Protein AF-A0A5P1F9B3-F1 (afdb_monomer)

Sequence (106 aa):
MEKLRKIVTQTAATSDSNLHSLPFLHRSLAPLLSAASSLYKLSLFLRRKLYLHGVLHQHRLPVPVISVGNLTWGGNGKTPMTEFLAMVMDGAGIPPLILTRILEFA

Organism: Asparagus officinalis (NCBI:txid4686)

Radius of gyration: 20.61 Å; Cα contacts (8 Å, |Δi|>4): 20; chains: 1; bounding box: 44×30×53 Å

Solvent-accessible surface area (backbone atoms only — not comparable to full-atom values): 6980 Å² total; per-residue (Å²): 113,69,68,58,50,52,53,52,49,55,58,73,69,53,60,88,89,61,68,86,83,58,60,75,74,53,69,64,47,48,60,56,54,48,50,51,48,51,53,50,52,51,51,51,51,50,52,52,48,35,49,74,72,58,74,44,90,77,89,80,69,101,60,94,81,84,86,85,79,76,94,67,89,73,93,77,53,54,66,65,50,50,51,53,50,38,54,54,33,44,77,69,75,41,87,69,83,88,88,70,92,65,94,72,86,127

Structure (mmCIF, N/CA/C/O backbone):
data_AF-A0A5P1F9B3-F1
#
_entry.id   AF-A0A5P1F9B3-F1
#
loop_
_atom_site.group_PDB
_atom_site.id
_atom_site.type_symbol
_atom_site.label_atom_id
_atom_site.label_alt_id
_atom_site.label_comp_id
_atom_site.label_asym_id
_atom_site.label_entity_id
_atom_site.label_seq_id
_atom_site.pdbx_PDB_ins_code
_atom_site.Cartn_x
_atom_site.Cartn_y
_atom_site.Cartn_z
_atom_site.occupancy
_atom_site.B_iso_or_equiv
_atom_site.auth_seq_id
_atom_site.auth_comp_id
_atom_site.auth_asym_id
_atom_site.auth_atom_id
_atom_site.pdbx_PDB_model_num
ATOM 1 N N . MET A 1 1 ? 1.932 13.703 -27.742 1.00 50.84 1 MET A N 1
ATOM 2 C CA . MET A 1 1 ? 1.823 12.865 -26.522 1.00 50.84 1 MET A CA 1
ATOM 3 C C . MET A 1 1 ? 1.353 11.430 -26.793 1.00 50.84 1 MET A C 1
ATOM 5 O O . MET A 1 1 ? 1.848 10.520 -26.138 1.00 50.84 1 MET A O 1
ATOM 9 N N . GLU A 1 2 ? 0.477 11.174 -27.773 1.00 58.91 2 GLU A N 1
ATOM 10 C CA . GLU A 1 2 ? 0.008 9.807 -28.095 1.00 58.91 2 GLU A CA 1
ATOM 11 C C . GLU A 1 2 ? 1.077 8.849 -28.632 1.00 58.91 2 GLU A C 1
ATOM 13 O O . GLU A 1 2 ? 1.070 7.676 -28.265 1.00 58.91 2 GLU A O 1
ATOM 18 N N . LYS A 1 3 ? 2.034 9.332 -29.440 1.00 55.94 3 LYS A N 1
ATOM 19 C CA . LYS A 1 3 ? 3.172 8.514 -29.907 1.00 55.94 3 LYS A CA 1
ATOM 20 C C . LYS A 1 3 ? 3.994 7.963 -28.739 1.00 55.94 3 LYS A C 1
ATOM 22 O O . LYS A 1 3 ? 4.297 6.778 -28.715 1.00 55.94 3 LYS A O 1
ATOM 27 N N . LEU A 1 4 ? 4.293 8.806 -27.747 1.00 59.06 4 LEU A N 1
ATOM 28 C CA . LEU A 1 4 ? 5.065 8.417 -26.564 1.00 59.06 4 LEU A CA 1
ATOM 29 C C . LEU A 1 4 ? 4.305 7.393 -25.712 1.00 59.06 4 LEU A C 1
ATOM 31 O O . LEU A 1 4 ? 4.878 6.388 -25.305 1.00 59.06 4 LEU A O 1
ATOM 35 N N . ARG A 1 5 ? 2.996 7.599 -25.511 1.00 56.84 5 ARG A N 1
ATOM 36 C CA . ARG A 1 5 ? 2.131 6.625 -24.829 1.00 56.84 5 ARG A CA 1
ATOM 37 C C . ARG A 1 5 ? 2.123 5.277 -25.544 1.00 56.84 5 ARG A C 1
ATOM 39 O O . ARG A 1 5 ? 2.348 4.264 -24.892 1.00 56.84 5 ARG A O 1
ATOM 46 N N . LYS A 1 6 ? 1.930 5.246 -26.868 1.00 60.22 6 LYS A N 1
ATOM 47 C CA . LYS A 1 6 ? 1.973 3.995 -27.647 1.00 60.22 6 LYS A CA 1
ATOM 48 C C . LYS A 1 6 ? 3.313 3.269 -27.500 1.00 60.22 6 LYS A C 1
ATOM 50 O O . LYS A 1 6 ? 3.304 2.072 -27.239 1.00 60.22 6 LYS A O 1
ATOM 55 N N . ILE A 1 7 ? 4.432 3.995 -27.559 1.00 60.66 7 ILE A N 1
ATOM 56 C CA . ILE A 1 7 ? 5.781 3.433 -27.377 1.00 60.66 7 ILE A CA 1
ATOM 57 C C . ILE A 1 7 ? 5.940 2.821 -25.978 1.00 60.66 7 ILE A C 1
ATOM 59 O O . ILE A 1 7 ? 6.381 1.680 -25.851 1.00 60.66 7 ILE A O 1
ATOM 63 N N . VAL A 1 8 ? 5.529 3.530 -24.923 1.00 63.31 8 VAL A N 1
ATOM 64 C CA . VAL A 1 8 ? 5.610 3.027 -23.539 1.00 63.31 8 VAL A CA 1
ATOM 65 C C . VAL A 1 8 ? 4.707 1.809 -23.333 1.00 63.31 8 VAL A C 1
ATOM 67 O O . VAL A 1 8 ? 5.112 0.850 -22.684 1.00 63.31 8 VAL A O 1
ATOM 70 N N . THR A 1 9 ? 3.515 1.804 -23.933 1.00 60.03 9 THR A N 1
ATOM 71 C CA . THR A 1 9 ? 2.546 0.710 -23.765 1.00 60.03 9 THR A CA 1
ATOM 72 C C . THR A 1 9 ? 2.985 -0.543 -24.526 1.00 60.03 9 THR A C 1
ATOM 74 O O . THR A 1 9 ? 2.889 -1.641 -23.990 1.00 60.03 9 THR A O 1
ATOM 77 N N . GLN A 1 10 ? 3.553 -0.394 -25.729 1.00 59.47 10 GLN A N 1
ATOM 78 C CA . GLN A 1 10 ? 4.155 -1.506 -26.478 1.00 59.47 10 GLN A CA 1
ATOM 79 C C . GLN A 1 10 ? 5.383 -2.085 -25.764 1.00 59.47 10 GLN A C 1
ATOM 81 O O . GLN A 1 10 ? 5.571 -3.297 -25.754 1.00 59.47 10 GLN A O 1
ATOM 86 N N . THR A 1 11 ? 6.180 -1.236 -25.113 1.00 58.75 11 THR A N 1
ATOM 87 C CA . THR A 1 11 ? 7.337 -1.663 -24.311 1.00 58.75 11 THR A CA 1
ATOM 88 C C . THR A 1 11 ? 6.913 -2.417 -23.051 1.00 58.75 11 THR A C 1
ATOM 90 O O . THR A 1 11 ? 7.508 -3.431 -22.714 1.00 58.75 11 THR A O 1
ATOM 93 N N . ALA A 1 12 ? 5.873 -1.939 -22.363 1.00 57.59 12 ALA A N 1
ATOM 94 C CA . ALA A 1 12 ? 5.378 -2.547 -21.130 1.00 57.59 12 ALA A CA 1
ATOM 95 C C . ALA A 1 12 ? 4.591 -3.849 -21.366 1.00 57.59 12 ALA A C 1
ATOM 97 O O . ALA A 1 12 ? 4.553 -4.700 -20.482 1.00 57.59 12 ALA A O 1
ATOM 98 N N . ALA A 1 13 ? 3.959 -4.000 -22.536 1.00 55.69 13 ALA A N 1
ATOM 99 C CA . ALA A 1 13 ? 3.157 -5.173 -22.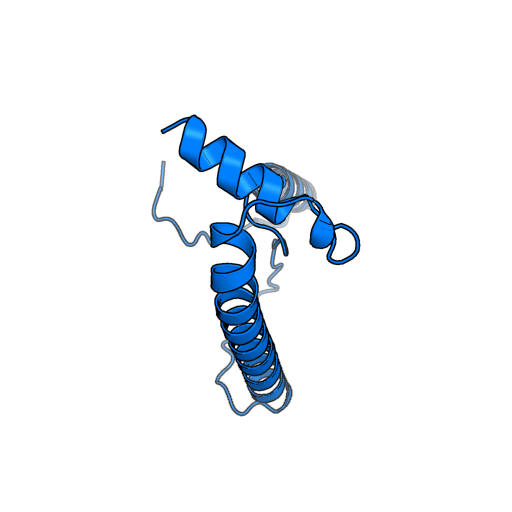891 1.00 55.69 13 ALA A CA 1
ATOM 100 C C . ALA A 1 13 ? 3.954 -6.291 -23.590 1.00 55.69 13 ALA A C 1
ATOM 102 O O . ALA A 1 13 ? 3.451 -7.405 -23.715 1.00 55.69 13 ALA A O 1
ATOM 103 N N . THR A 1 14 ? 5.182 -6.022 -24.047 1.00 49.62 14 THR A N 1
ATOM 104 C CA . THR A 1 14 ? 6.014 -7.031 -24.717 1.00 49.62 14 THR A CA 1
ATOM 105 C C . THR A 1 14 ? 6.813 -7.812 -23.675 1.00 49.62 14 THR A C 1
ATOM 107 O O . THR A 1 14 ? 7.761 -7.296 -23.091 1.00 49.62 14 THR A O 1
ATOM 110 N N . SER A 1 15 ? 6.419 -9.066 -23.432 1.00 52.44 15 SER A N 1
ATOM 111 C CA . SER A 1 15 ? 7.204 -10.031 -22.656 1.00 52.44 15 SER A CA 1
ATOM 112 C C . SER A 1 15 ? 8.601 -10.231 -23.263 1.00 52.44 15 SER A C 1
ATOM 114 O O . SER A 1 15 ? 8.747 -10.273 -24.485 1.00 52.44 15 SER A O 1
ATOM 116 N N . ASP A 1 16 ? 9.598 -10.417 -22.389 1.00 54.94 16 ASP A N 1
ATOM 117 C CA . ASP A 1 16 ? 11.048 -10.587 -22.641 1.00 54.94 16 ASP A CA 1
ATOM 118 C C . ASP A 1 16 ? 11.429 -11.511 -23.828 1.00 54.94 16 ASP A C 1
ATOM 120 O O . ASP A 1 16 ? 12.527 -11.415 -24.368 1.00 54.94 16 ASP A O 1
ATOM 124 N N . SER A 1 17 ? 10.532 -12.394 -24.281 1.00 54.84 17 SER A N 1
ATOM 125 C CA . SER A 1 17 ? 10.755 -13.350 -25.373 1.00 54.84 17 SER A CA 1
ATOM 126 C C . SER A 1 17 ? 10.653 -12.778 -26.799 1.00 54.84 17 SER A C 1
ATOM 128 O O . SER A 1 17 ? 11.015 -13.477 -27.741 1.00 54.84 17 SER A O 1
ATOM 130 N N . ASN A 1 18 ? 10.200 -11.530 -26.993 1.00 50.88 18 ASN A N 1
ATOM 131 C CA . ASN A 1 18 ? 10.047 -10.895 -28.321 1.00 50.88 18 ASN A CA 1
ATOM 132 C C . ASN A 1 18 ? 10.936 -9.651 -28.529 1.00 50.88 18 ASN A C 1
ATOM 134 O O . ASN A 1 18 ? 10.634 -8.781 -29.344 1.00 50.88 18 ASN A O 1
ATOM 138 N N . LEU A 1 19 ? 12.068 -9.558 -27.824 1.00 53.81 19 LEU A N 1
ATOM 139 C CA . LEU A 1 19 ? 12.981 -8.407 -27.911 1.00 53.81 19 LEU A CA 1
ATOM 140 C C . LEU A 1 19 ? 13.684 -8.251 -29.283 1.00 53.81 19 LEU A C 1
ATOM 142 O O . LEU A 1 19 ? 14.257 -7.202 -29.569 1.00 53.81 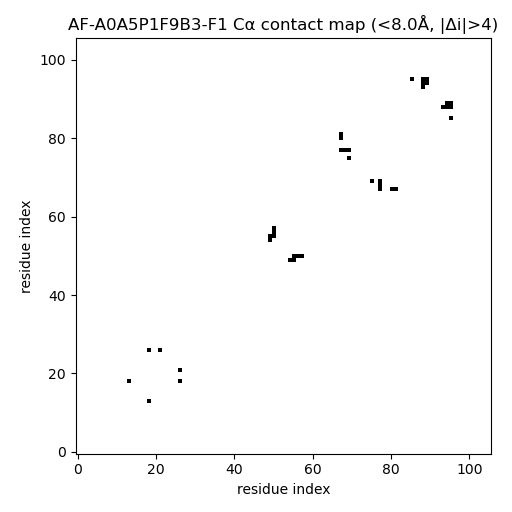19 LEU A O 1
ATOM 146 N N . HIS A 1 20 ? 13.657 -9.285 -30.132 1.00 52.66 20 HIS A N 1
ATOM 147 C CA . HIS A 1 20 ? 14.379 -9.336 -31.412 1.00 52.66 20 HIS A CA 1
ATOM 148 C C . HIS A 1 20 ? 13.715 -8.571 -32.574 1.00 52.66 20 HIS A C 1
ATOM 150 O O . HIS A 1 20 ? 14.363 -8.379 -33.600 1.00 52.66 20 HIS A O 1
ATOM 156 N N . SER A 1 21 ? 12.463 -8.118 -32.437 1.00 53.62 21 SER A N 1
ATOM 157 C CA . SER A 1 21 ? 11.708 -7.428 -33.501 1.00 53.62 21 SER A CA 1
ATOM 158 C C . SER A 1 21 ? 11.627 -5.900 -33.333 1.00 53.62 21 SER A C 1
ATOM 160 O O . SER A 1 21 ? 10.937 -5.228 -34.101 1.00 53.62 21 SER A O 1
ATOM 162 N N . LEU A 1 22 ? 12.334 -5.330 -32.349 1.00 57.28 22 LEU A N 1
ATOM 163 C CA . LEU A 1 22 ? 12.266 -3.907 -31.991 1.00 57.28 22 LEU A CA 1
ATOM 164 C C . LEU A 1 22 ? 13.473 -3.099 -32.535 1.00 57.28 22 LEU A C 1
ATOM 166 O O . LEU A 1 22 ? 14.576 -3.633 -32.660 1.00 57.28 22 LEU A O 1
ATOM 170 N N . PRO A 1 23 ? 13.298 -1.801 -32.863 1.00 63.12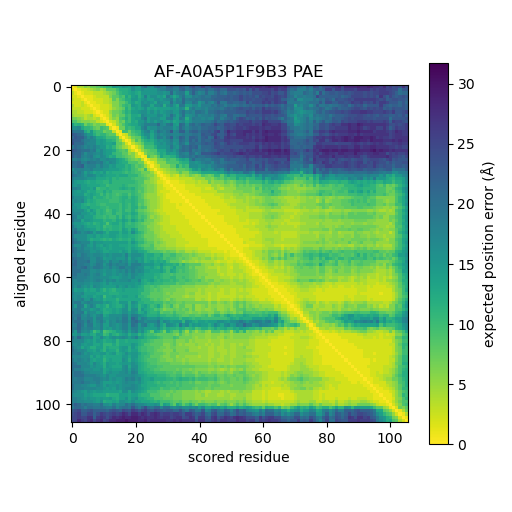 23 PRO A N 1
ATOM 171 C CA . PRO A 1 23 ? 14.341 -0.952 -33.455 1.00 63.12 23 PRO A CA 1
ATOM 172 C C . PRO A 1 23 ? 15.546 -0.717 -32.520 1.00 63.12 23 PRO A C 1
ATOM 174 O O . PRO A 1 23 ? 15.416 -0.752 -31.299 1.00 63.12 23 PRO A O 1
ATOM 177 N N . PHE A 1 24 ? 16.719 -0.405 -33.093 1.00 59.44 24 PHE A N 1
ATOM 178 C CA . PHE A 1 24 ? 18.028 -0.297 -32.412 1.00 59.44 24 PHE A CA 1
ATOM 179 C C . PHE A 1 24 ? 18.037 0.539 -31.111 1.00 59.44 24 PHE A C 1
ATOM 181 O O . PHE A 1 24 ? 18.704 0.160 -30.151 1.00 59.44 24 PHE A O 1
ATOM 188 N N . LEU A 1 25 ? 17.254 1.627 -31.030 1.00 60.31 25 LEU A N 1
ATOM 189 C CA . LEU A 1 25 ? 17.133 2.453 -29.813 1.00 60.31 25 LEU A CA 1
ATOM 190 C C . LEU A 1 25 ? 16.536 1.703 -28.610 1.00 60.31 25 LEU A C 1
ATOM 192 O O . LEU A 1 25 ? 16.826 2.031 -27.463 1.00 60.31 25 LEU A O 1
ATOM 196 N N . HIS A 1 26 ? 15.677 0.715 -28.852 1.00 58.84 26 HIS A N 1
ATOM 197 C CA . HIS A 1 26 ? 15.004 -0.036 -27.793 1.00 58.84 26 HIS A CA 1
ATOM 198 C C . HIS A 1 26 ? 15.959 -1.027 -27.118 1.00 58.84 26 HIS A C 1
ATOM 200 O O . HIS A 1 26 ? 15.951 -1.196 -25.900 1.00 58.84 26 HIS A O 1
ATOM 206 N N .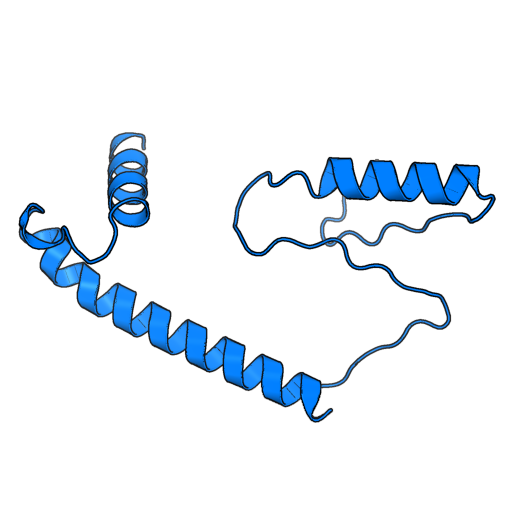 ARG A 1 27 ? 16.884 -1.583 -27.911 1.00 62.06 27 ARG A N 1
ATOM 207 C CA . ARG A 1 27 ? 17.927 -2.509 -27.461 1.00 62.06 27 ARG A CA 1
ATOM 208 C C . ARG A 1 27 ? 18.955 -1.855 -26.534 1.00 62.06 27 ARG A C 1
ATOM 210 O O . ARG A 1 27 ? 19.520 -2.552 -25.697 1.00 62.06 27 ARG A O 1
ATOM 217 N N . SER A 1 28 ? 19.191 -0.545 -26.651 1.00 70.56 28 SER A N 1
ATOM 218 C CA . SER A 1 28 ? 20.119 0.173 -25.764 1.00 70.56 28 SER A CA 1
ATOM 219 C C . SER A 1 28 ? 19.473 0.625 -24.448 1.00 70.56 28 SER A C 1
ATOM 221 O O . SER A 1 28 ? 20.145 0.634 -23.419 1.00 70.56 28 SER A O 1
ATOM 223 N N . LEU A 1 29 ? 18.171 0.945 -24.443 1.00 76.56 29 LEU A N 1
ATOM 224 C CA . LEU A 1 29 ? 17.448 1.357 -23.231 1.00 76.56 29 LEU A CA 1
ATOM 225 C C . LEU A 1 29 ? 17.010 0.171 -22.358 1.00 76.56 29 LEU A C 1
ATOM 227 O O . LEU A 1 29 ? 16.993 0.286 -21.133 1.00 76.56 29 LEU A O 1
ATOM 231 N N . ALA A 1 30 ? 16.683 -0.972 -22.967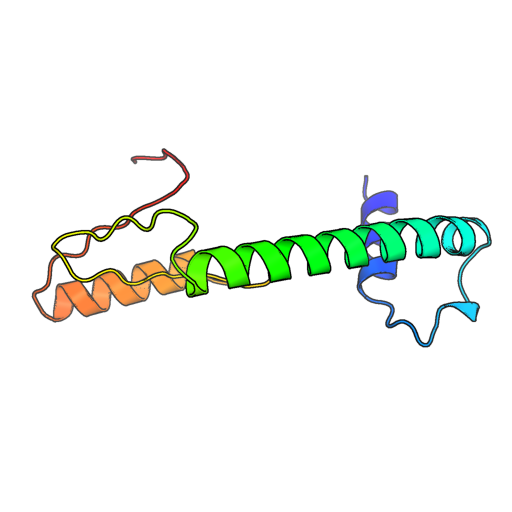 1.00 76.69 30 ALA A N 1
ATOM 232 C CA . ALA A 1 30 ? 16.267 -2.184 -22.261 1.00 76.69 30 ALA A CA 1
ATOM 233 C C . ALA A 1 30 ? 17.226 -2.632 -21.133 1.00 76.69 30 ALA A C 1
ATOM 235 O O . ALA A 1 30 ? 16.744 -2.847 -20.018 1.00 76.69 30 ALA A O 1
ATOM 236 N N . PRO A 1 31 ? 18.560 -2.732 -21.331 1.00 81.38 31 PRO A N 1
ATOM 237 C CA . PRO A 1 31 ? 19.467 -3.138 -20.257 1.00 81.38 31 PRO A CA 1
ATOM 238 C C . PRO A 1 31 ? 19.524 -2.112 -19.119 1.00 81.38 31 PRO A C 1
ATOM 240 O O . PRO A 1 31 ? 19.595 -2.503 -17.956 1.00 81.38 31 PRO A O 1
ATOM 243 N N . LEU A 1 32 ? 19.421 -0.813 -19.424 1.00 87.38 32 LEU A N 1
ATOM 244 C CA . LEU A 1 32 ? 19.394 0.246 -18.411 1.00 87.38 32 LEU A CA 1
ATOM 245 C C . LEU A 1 32 ? 18.121 0.173 -17.555 1.00 87.38 32 LEU A C 1
ATOM 247 O O . LEU A 1 32 ? 18.198 0.212 -16.326 1.00 87.38 32 LEU A O 1
ATOM 251 N N . LEU A 1 33 ? 16.952 0.019 -18.186 1.00 86.25 33 LEU A N 1
ATOM 252 C CA . LEU A 1 33 ? 15.679 -0.135 -17.474 1.00 86.25 33 LEU A CA 1
ATOM 253 C C . LEU A 1 33 ? 15.622 -1.453 -16.690 1.00 86.25 33 LEU A C 1
ATOM 255 O O . LEU A 1 33 ? 15.072 -1.485 -15.590 1.00 86.25 33 LEU A O 1
ATOM 259 N N . SER A 1 34 ? 16.208 -2.526 -17.223 1.00 83.38 34 SER A N 1
ATOM 260 C CA . SER A 1 34 ? 16.300 -3.819 -16.539 1.00 83.38 34 SER A CA 1
ATOM 261 C C . SER A 1 34 ? 17.200 -3.741 -15.302 1.00 83.38 34 SER A C 1
ATOM 263 O O . SER A 1 34 ? 16.795 -4.165 -14.217 1.00 83.38 34 SER A O 1
ATOM 265 N N . ALA A 1 35 ? 18.370 -3.102 -15.416 1.00 89.44 35 ALA A N 1
ATOM 266 C CA . ALA A 1 35 ? 19.252 -2.844 -14.280 1.00 89.44 35 ALA A CA 1
ATOM 267 C C . ALA A 1 35 ? 18.554 -1.989 -13.209 1.00 89.44 35 ALA A C 1
ATOM 269 O O . ALA A 1 35 ? 18.545 -2.359 -12.032 1.00 89.44 35 ALA A O 1
ATOM 270 N N . ALA A 1 36 ? 17.885 -0.903 -13.611 1.00 90.75 36 ALA A N 1
ATOM 271 C CA . ALA A 1 36 ? 17.096 -0.071 -12.703 1.00 90.75 36 ALA A CA 1
ATOM 272 C 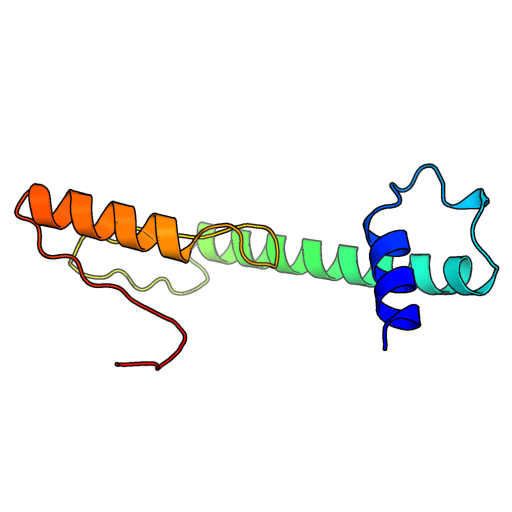C . ALA A 1 36 ? 15.949 -0.858 -12.034 1.00 90.75 36 ALA A C 1
ATOM 274 O O . ALA A 1 36 ? 15.728 -0.726 -10.829 1.00 90.75 36 ALA A O 1
ATOM 275 N N . SER A 1 37 ? 15.254 -1.724 -12.780 1.00 89.19 37 SER A N 1
ATOM 276 C CA . SER A 1 37 ? 14.201 -2.601 -12.249 1.00 89.19 37 SER A CA 1
ATOM 277 C C . SER A 1 37 ? 14.749 -3.596 -11.224 1.00 89.19 37 SER A C 1
ATOM 279 O O . SER A 1 37 ? 14.144 -3.793 -10.170 1.00 89.19 37 SER A O 1
ATOM 281 N N . SER A 1 38 ? 15.914 -4.191 -11.488 1.00 90.06 38 SER A N 1
ATOM 282 C CA . SER A 1 38 ? 16.582 -5.108 -10.559 1.00 90.06 38 SER A CA 1
ATOM 283 C C . SER A 1 38 ? 16.983 -4.405 -9.258 1.00 90.06 38 SER A C 1
ATOM 285 O O . SER A 1 38 ? 16.662 -4.887 -8.169 1.00 90.06 38 SER A O 1
ATOM 287 N N . LEU A 1 39 ? 17.579 -3.210 -9.356 1.00 94.44 39 LEU A N 1
ATOM 288 C CA . LEU A 1 39 ? 17.907 -2.380 -8.192 1.00 94.44 39 LEU A CA 1
ATOM 289 C C . LEU A 1 39 ? 16.658 -2.012 -7.382 1.00 94.44 39 LEU A C 1
ATOM 291 O O . LEU A 1 39 ? 16.663 -2.097 -6.151 1.00 94.44 39 LEU A O 1
ATOM 295 N N . TYR A 1 40 ? 15.562 -1.660 -8.055 1.00 92.19 40 TYR A N 1
ATOM 296 C CA . TYR A 1 40 ? 14.286 -1.379 -7.401 1.00 92.19 40 TYR A CA 1
ATOM 297 C C . TYR A 1 40 ? 13.716 -2.612 -6.680 1.00 92.19 40 TYR A C 1
ATOM 299 O O . TYR A 1 40 ? 13.323 -2.517 -5.514 1.00 92.19 40 TYR A O 1
ATOM 307 N N . LYS A 1 41 ? 13.731 -3.788 -7.323 1.00 91.50 41 LYS A N 1
ATOM 308 C CA . LYS A 1 41 ? 13.305 -5.063 -6.716 1.00 91.50 41 LYS A CA 1
ATOM 309 C C . LYS A 1 41 ? 14.134 -5.402 -5.480 1.00 91.50 41 LYS A C 1
ATOM 311 O O . LYS A 1 41 ? 13.563 -5.753 -4.447 1.00 91.50 41 LYS A O 1
ATOM 316 N N . LEU A 1 42 ? 15.457 -5.258 -5.563 1.00 94.44 42 LEU A N 1
ATOM 317 C CA . LEU A 1 42 ? 16.361 -5.495 -4.439 1.00 94.44 42 LEU A CA 1
ATOM 318 C C . LEU A 1 42 ? 16.050 -4.540 -3.279 1.00 94.44 42 LEU A C 1
ATOM 320 O O . LEU A 1 42 ? 15.893 -4.976 -2.140 1.00 94.44 42 LEU A O 1
ATOM 324 N N . SER A 1 43 ? 15.863 -3.256 -3.577 1.00 94.31 43 SER A N 1
ATOM 325 C CA . SER A 1 43 ? 15.523 -2.232 -2.583 1.00 94.31 43 SER A CA 1
ATOM 326 C C . SER A 1 43 ? 14.197 -2.533 -1.871 1.00 94.31 43 SER A C 1
ATOM 328 O O . SER A 1 43 ? 14.115 -2.459 -0.643 1.00 94.31 43 SER A O 1
ATOM 330 N N . LEU A 1 44 ? 13.160 -2.938 -2.616 1.00 93.44 44 LEU A N 1
ATOM 331 C CA . LEU A 1 44 ? 11.879 -3.369 -2.046 1.00 93.44 44 LEU A CA 1
ATOM 332 C C . LEU A 1 44 ? 12.017 -4.629 -1.185 1.00 93.44 44 LEU A C 1
ATOM 334 O O . LEU A 1 44 ? 11.401 -4.715 -0.120 1.00 93.44 44 LEU A O 1
ATOM 338 N N . PHE A 1 45 ? 12.829 -5.593 -1.620 1.00 93.81 45 PHE A N 1
ATOM 339 C CA . PHE A 1 45 ? 13.088 -6.816 -0.868 1.00 93.81 45 PHE A CA 1
ATOM 340 C C . PHE A 1 45 ? 13.782 -6.528 0.466 1.00 93.81 45 PHE A C 1
ATOM 342 O O . PHE A 1 45 ? 13.331 -7.019 1.506 1.00 93.81 45 PHE A O 1
ATOM 349 N N . LEU A 1 46 ? 14.825 -5.690 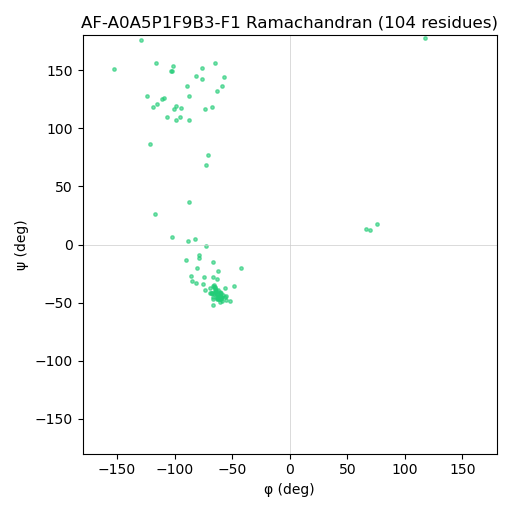0.458 1.00 94.38 46 LEU A N 1
ATOM 350 C CA . LEU A 1 46 ? 15.506 -5.250 1.677 1.00 94.38 46 LEU A CA 1
ATOM 351 C C . LEU A 1 46 ? 14.532 -4.514 2.594 1.00 94.38 46 LEU A C 1
ATOM 353 O O . LEU A 1 46 ? 14.402 -4.881 3.760 1.00 94.38 46 LEU A O 1
ATOM 357 N N . ARG A 1 47 ? 13.778 -3.544 2.066 1.00 93.38 47 ARG A N 1
ATOM 358 C CA . ARG A 1 47 ? 12.777 -2.801 2.842 1.00 93.38 47 ARG A CA 1
ATOM 359 C C . ARG A 1 47 ? 11.757 -3.732 3.497 1.00 93.38 47 ARG A C 1
ATOM 361 O O . ARG A 1 47 ? 11.477 -3.588 4.685 1.00 93.38 47 ARG A O 1
ATOM 368 N N . ARG A 1 48 ? 11.236 -4.720 2.761 1.00 93.38 48 ARG A N 1
ATOM 369 C CA . ARG A 1 48 ? 10.318 -5.733 3.305 1.00 93.38 48 ARG A CA 1
ATOM 370 C C . ARG A 1 48 ? 10.973 -6.531 4.430 1.00 93.38 48 ARG A C 1
ATOM 372 O O . ARG A 1 48 ? 10.350 -6.709 5.473 1.00 93.38 48 ARG A O 1
ATOM 379 N N . LYS A 1 49 ? 12.219 -6.984 4.249 1.00 93.75 49 LYS A N 1
ATOM 380 C CA . LYS A 1 49 ? 12.963 -7.687 5.304 1.00 93.75 49 LYS A CA 1
ATOM 381 C C . LYS A 1 49 ? 13.152 -6.819 6.545 1.00 93.75 49 LYS A C 1
ATOM 383 O O . LYS A 1 49 ? 12.963 -7.335 7.640 1.00 93.75 49 LYS A O 1
ATOM 388 N N . LEU A 1 50 ? 13.472 -5.537 6.394 1.00 94.31 50 LEU A N 1
ATOM 389 C CA . LEU A 1 50 ? 13.653 -4.628 7.527 1.00 94.31 50 LEU A CA 1
ATOM 390 C C . LEU A 1 50 ? 12.357 -4.429 8.328 1.00 94.31 50 LEU A C 1
ATOM 392 O O . LEU A 1 50 ? 12.404 -4.414 9.554 1.00 94.31 50 LEU A O 1
ATOM 396 N N . TYR A 1 51 ? 11.198 -4.341 7.665 1.00 92.19 51 TYR A N 1
ATOM 397 C CA . TYR A 1 51 ? 9.910 -4.318 8.370 1.00 92.19 51 TYR A CA 1
ATOM 398 C C . TYR A 1 51 ? 9.593 -5.649 9.058 1.00 92.19 51 TYR A C 1
ATOM 400 O O . TYR A 1 51 ? 9.121 -5.633 10.190 1.00 92.19 51 TYR A O 1
ATOM 408 N N . LEU A 1 52 ? 9.853 -6.792 8.411 1.00 91.25 52 LEU A N 1
ATOM 409 C CA . LEU A 1 52 ? 9.578 -8.114 8.992 1.00 91.25 52 LEU A CA 1
ATOM 410 C C . LEU A 1 52 ? 10.436 -8.411 10.227 1.00 91.25 52 LEU A C 1
ATOM 412 O O . LEU A 1 52 ? 9.936 -8.999 11.177 1.00 91.25 52 LEU A O 1
ATOM 416 N N . HIS A 1 53 ? 11.699 -7.980 10.229 1.00 92.56 53 HIS A N 1
ATOM 417 C CA . HIS A 1 53 ? 12.595 -8.133 11.381 1.00 92.56 53 HIS A CA 1
ATOM 418 C C . HIS A 1 53 ? 12.404 -7.036 12.443 1.00 92.56 53 HIS A C 1
ATOM 420 O O . HIS A 1 53 ? 13.171 -6.983 13.397 1.00 92.56 53 HIS A O 1
ATOM 426 N N . GLY A 1 54 ? 11.425 -6.137 12.281 1.00 88.56 54 GLY A N 1
ATOM 427 C CA . GLY A 1 54 ? 11.155 -5.063 13.243 1.00 88.56 54 GLY A CA 1
ATOM 428 C C . GLY A 1 54 ? 12.225 -3.967 13.305 1.00 88.56 54 GLY A C 1
ATOM 429 O O . GLY A 1 54 ? 12.198 -3.150 14.217 1.00 88.56 54 GLY A O 1
ATOM 430 N N . VAL A 1 55 ? 13.152 -3.923 12.341 1.00 91.25 55 VAL A N 1
ATOM 431 C CA . VAL A 1 55 ? 14.203 -2.893 12.266 1.00 91.25 55 VAL A CA 1
ATOM 432 C C . VAL A 1 55 ? 13.601 -1.530 11.924 1.00 91.25 55 VAL A C 1
ATOM 434 O O . VAL A 1 55 ? 14.035 -0.504 12.439 1.00 91.25 55 VAL A O 1
ATOM 437 N N . LEU A 1 56 ? 12.587 -1.508 11.053 1.00 89.81 56 LEU A N 1
ATOM 438 C CA . LEU A 1 56 ? 11.820 -0.298 10.760 1.00 89.81 56 LEU A CA 1
ATOM 439 C C . LEU A 1 56 ? 10.634 -0.171 11.714 1.00 89.81 56 LEU A C 1
ATOM 441 O O . LEU A 1 56 ? 9.898 -1.133 11.935 1.00 89.81 56 LEU A O 1
ATOM 445 N N . HIS A 1 57 ? 10.426 1.044 12.222 1.00 87.94 57 HIS A N 1
ATOM 446 C CA . HIS A 1 57 ? 9.362 1.338 13.171 1.00 87.94 57 HIS A CA 1
ATOM 447 C C . HIS A 1 57 ? 7.977 1.097 12.551 1.00 87.94 57 HIS A C 1
ATOM 449 O O . HIS A 1 57 ? 7.685 1.551 11.440 1.00 87.94 57 HIS A O 1
ATOM 455 N N . GLN A 1 58 ? 7.123 0.381 13.280 1.00 87.50 58 GLN A N 1
ATOM 456 C CA . GLN A 1 58 ? 5.738 0.113 12.907 1.00 87.50 58 GLN A CA 1
ATOM 457 C C . GLN A 1 58 ? 4.825 0.784 13.927 1.00 87.50 58 GLN A C 1
ATOM 459 O O . GLN A 1 58 ? 4.883 0.468 15.112 1.00 87.50 58 GLN A O 1
ATOM 464 N N . HIS A 1 59 ? 3.968 1.689 13.466 1.00 89.31 59 HIS A N 1
ATOM 465 C CA . HIS A 1 59 ? 2.950 2.286 14.318 1.00 89.31 59 HIS A CA 1
ATOM 466 C C . HIS A 1 59 ? 1.698 1.406 14.309 1.00 89.31 59 HIS A C 1
ATOM 468 O O . HIS A 1 59 ? 1.196 1.055 13.238 1.00 89.31 59 HIS A O 1
ATOM 474 N N . ARG A 1 60 ? 1.203 1.037 15.492 1.00 88.62 60 ARG A N 1
ATOM 475 C CA . ARG A 1 60 ? -0.046 0.287 15.653 1.00 88.62 60 ARG A CA 1
ATOM 476 C C . ARG A 1 60 ? -1.084 1.189 16.295 1.00 88.62 60 ARG A C 1
ATOM 478 O O . ARG A 1 60 ? -0.840 1.742 17.362 1.00 88.62 60 ARG A O 1
ATOM 485 N N . LEU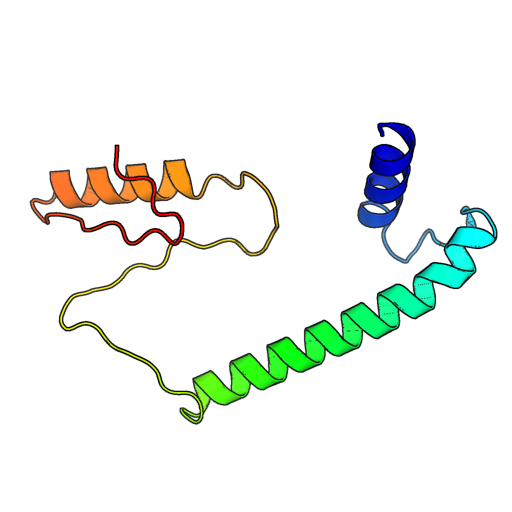 A 1 61 ? -2.227 1.320 15.635 1.00 91.12 61 LEU A N 1
ATOM 486 C CA . LEU A 1 61 ? -3.375 2.020 16.194 1.00 91.12 61 LEU A CA 1
ATOM 487 C C . LEU A 1 61 ? -4.067 1.125 17.239 1.00 91.12 61 LEU A C 1
ATOM 489 O O . LEU A 1 61 ? -3.999 -0.100 17.119 1.00 91.12 61 LEU A O 1
ATOM 493 N N . PRO A 1 62 ? -4.744 1.707 18.247 1.00 92.25 62 PRO A N 1
ATOM 494 C CA . PRO A 1 62 ? -5.468 0.950 19.274 1.00 92.25 62 PRO A CA 1
ATOM 495 C C . PRO A 1 62 ? -6.763 0.298 18.755 1.00 92.25 62 PRO A C 1
ATOM 497 O O . PRO A 1 62 ? -7.457 -0.376 19.508 1.00 92.25 62 PRO A O 1
ATOM 500 N N . VAL A 1 63 ? -7.093 0.502 17.477 1.00 91.75 63 VAL A N 1
ATOM 501 C CA . VAL A 1 63 ? -8.282 -0.026 16.801 1.00 91.75 63 VAL A CA 1
ATOM 502 C C . VAL A 1 63 ? -7.881 -0.982 15.671 1.00 91.75 63 VAL A C 1
ATOM 504 O O . VAL A 1 63 ? -6.771 -0.862 15.144 1.00 91.75 63 VAL A O 1
ATOM 507 N N . PRO A 1 64 ? -8.757 -1.919 15.259 1.00 91.00 64 PRO A N 1
ATOM 508 C CA . PRO A 1 64 ? -8.517 -2.756 14.086 1.00 91.00 64 PRO A CA 1
ATOM 509 C C . PRO A 1 64 ? -8.323 -1.908 12.822 1.00 91.00 64 PRO A C 1
ATOM 511 O O . PRO A 1 64 ? -9.072 -0.965 12.581 1.00 91.00 64 PRO A O 1
ATOM 514 N N . VAL A 1 65 ? -7.329 -2.252 11.997 1.00 93.88 65 VAL A N 1
ATOM 515 C CA . VAL A 1 65 ? -7.012 -1.524 10.757 1.00 93.88 65 VAL A CA 1
ATOM 516 C C . VAL A 1 65 ? -7.034 -2.481 9.575 1.00 93.88 65 VAL A C 1
ATOM 518 O O . VAL A 1 65 ? -6.336 -3.496 9.581 1.00 93.88 65 VAL A O 1
ATOM 521 N N . ILE A 1 66 ? -7.786 -2.125 8.533 1.00 92.94 66 ILE A N 1
ATOM 522 C CA . ILE A 1 66 ? -7.836 -2.860 7.265 1.00 92.94 66 ILE A CA 1
ATOM 523 C C . ILE A 1 66 ? -7.142 -2.019 6.190 1.00 92.94 66 ILE A C 1
ATOM 525 O O . ILE A 1 66 ? -7.475 -0.855 5.984 1.00 92.94 66 ILE A O 1
ATOM 529 N N . SER A 1 67 ? -6.157 -2.601 5.504 1.00 91.88 67 SER A N 1
ATOM 530 C CA . SER A 1 67 ? -5.415 -1.924 4.435 1.00 91.88 67 SER A CA 1
ATOM 531 C C . SER A 1 67 ? -5.933 -2.353 3.064 1.00 91.88 67 SER A C 1
ATOM 533 O O . SER A 1 67 ? -5.798 -3.518 2.688 1.00 91.88 67 SER A O 1
ATOM 535 N N . VAL A 1 68 ? -6.492 -1.410 2.301 1.00 91.00 68 VAL A N 1
ATOM 536 C CA . VAL A 1 68 ? -6.951 -1.639 0.922 1.00 91.00 68 VAL A CA 1
ATOM 537 C C . VAL A 1 68 ? -5.885 -1.140 -0.057 1.00 91.00 68 VAL A C 1
ATOM 539 O O . VAL A 1 68 ? -5.645 0.059 -0.226 1.00 91.00 68 VAL A O 1
ATOM 542 N N . GLY A 1 69 ? -5.196 -2.084 -0.700 1.00 87.31 69 GLY A N 1
ATOM 543 C CA . GLY A 1 69 ? -4.054 -1.835 -1.577 1.00 87.31 69 GLY A CA 1
ATOM 544 C C . GLY A 1 69 ? -4.180 -2.515 -2.940 1.00 87.31 69 GLY A C 1
ATOM 545 O O . GLY A 1 69 ? -5.122 -3.237 -3.216 1.00 87.31 69 GLY A O 1
ATOM 546 N N . ASN A 1 70 ? -3.213 -2.254 -3.817 1.00 86.62 70 ASN A N 1
ATOM 547 C CA . ASN A 1 70 ? -3.060 -2.932 -5.108 1.00 86.62 70 ASN A CA 1
ATOM 548 C C . ASN A 1 70 ? -1.581 -2.898 -5.486 1.00 86.62 70 ASN A C 1
ATOM 550 O O . ASN A 1 70 ? -0.885 -1.951 -5.104 1.00 86.62 70 ASN A O 1
ATOM 554 N N . LEU A 1 71 ? -1.147 -3.900 -6.245 1.00 81.81 71 LEU A N 1
ATOM 555 C CA . LEU A 1 71 ? 0.234 -4.079 -6.688 1.00 81.81 71 LEU A CA 1
ATOM 556 C C . LEU A 1 71 ? 0.554 -3.302 -7.971 1.00 81.81 71 LEU A C 1
ATOM 558 O O . LEU A 1 71 ? 1.704 -2.932 -8.188 1.00 81.81 71 LEU A O 1
ATOM 562 N N . THR A 1 72 ? -0.450 -3.040 -8.809 1.00 77.31 72 THR A N 1
ATOM 563 C CA . THR A 1 72 ? -0.283 -2.344 -10.089 1.00 77.31 72 THR A CA 1
ATOM 564 C C . THR A 1 72 ? -0.714 -0.877 -10.010 1.00 77.31 72 THR A C 1
ATOM 566 O O . THR A 1 72 ? -1.541 -0.465 -9.186 1.00 77.31 72 THR A O 1
ATOM 569 N N . TRP A 1 73 ? -0.124 -0.064 -10.885 1.00 69.69 73 TRP A N 1
ATOM 570 C CA . TRP A 1 73 ? -0.492 1.337 -11.075 1.00 69.69 73 TRP A CA 1
ATOM 571 C C . TRP A 1 73 ? -1.794 1.429 -11.889 1.00 69.69 73 TRP A C 1
ATOM 573 O O . TRP A 1 73 ? -2.004 0.631 -12.799 1.00 69.69 73 TRP A O 1
ATOM 583 N N . GLY A 1 74 ? -2.673 2.385 -11.565 1.00 69.88 74 GLY A N 1
ATOM 584 C CA . GLY A 1 74 ? -3.947 2.613 -12.269 1.00 69.88 74 GLY A CA 1
ATOM 585 C C . GLY A 1 74 ? -5.202 2.423 -11.405 1.00 69.88 74 GLY A C 1
ATOM 586 O O . GLY A 1 74 ? -5.117 2.070 -10.224 1.00 69.88 74 GLY A O 1
ATOM 587 N N . GLY A 1 75 ? -6.371 2.670 -12.007 1.00 73.00 75 GLY A N 1
ATOM 588 C CA . GLY A 1 75 ? -7.699 2.567 -11.388 1.00 73.00 75 GLY A CA 1
ATOM 589 C C . GLY A 1 75 ? -8.142 1.123 -11.152 1.00 73.00 75 GLY A C 1
ATOM 590 O O . GLY A 1 75 ? -9.062 0.637 -11.791 1.00 73.00 75 GLY A O 1
ATOM 591 N N . ASN A 1 76 ? -7.482 0.430 -10.228 1.00 71.12 76 ASN A N 1
ATOM 592 C CA . ASN A 1 76 ? -7.718 -0.987 -9.929 1.00 71.12 76 ASN A CA 1
ATOM 593 C C . ASN A 1 76 ? -8.822 -1.195 -8.875 1.00 71.12 76 ASN A C 1
ATOM 595 O O . ASN A 1 76 ? -8.687 -2.031 -7.989 1.00 71.12 76 ASN A O 1
ATOM 599 N N . GLY A 1 77 ? -9.868 -0.366 -8.899 1.00 80.94 77 GLY A N 1
ATOM 600 C CA . GLY A 1 77 ? -11.037 -0.548 -8.033 1.00 80.94 77 GLY A CA 1
ATOM 601 C C . GLY A 1 77 ? -10.807 -0.365 -6.526 1.00 80.94 77 GLY A C 1
ATOM 602 O O . GLY A 1 77 ? -11.688 -0.718 -5.753 1.00 80.94 77 GLY A O 1
ATOM 603 N N . LYS A 1 78 ? -9.674 0.208 -6.079 1.00 89.25 78 LYS A N 1
ATOM 604 C CA . LYS A 1 78 ? -9.428 0.451 -4.640 1.00 89.25 78 LYS A CA 1
ATOM 605 C C . LYS A 1 78 ? -10.536 1.282 -4.002 1.00 89.25 78 LYS A C 1
ATOM 607 O O . LYS A 1 78 ? -10.976 0.948 -2.916 1.00 89.25 78 LYS A O 1
ATOM 612 N N . THR A 1 79 ? -10.967 2.349 -4.675 1.00 88.12 79 THR A N 1
ATOM 613 C CA . THR A 1 79 ? -11.982 3.264 -4.142 1.00 88.12 79 THR A CA 1
ATOM 614 C C . THR A 1 79 ? -13.350 2.583 -4.017 1.00 88.12 79 THR A C 1
ATOM 616 O O . THR A 1 79 ? -13.845 2.549 -2.895 1.00 88.12 79 THR A O 1
ATOM 619 N N . PRO A 1 80 ? -13.899 1.925 -5.065 1.00 90.06 80 PRO A N 1
ATOM 620 C CA . PRO A 1 80 ? -15.112 1.114 -4.916 1.00 90.06 80 PRO A CA 1
ATOM 621 C C . PRO A 1 80 ? -15.000 0.015 -3.850 1.00 90.06 80 PRO A C 1
ATOM 623 O O . PRO A 1 80 ? -15.951 -0.239 -3.121 1.00 90.06 80 PRO A O 1
ATOM 626 N N . MET A 1 81 ? -13.836 -0.634 -3.722 1.00 91.62 81 MET A N 1
ATOM 627 C CA . MET A 1 81 ? -13.623 -1.668 -2.703 1.00 91.62 81 MET A CA 1
ATOM 628 C C . MET A 1 81 ? -13.638 -1.092 -1.281 1.00 91.62 81 MET A C 1
ATOM 630 O O . MET A 1 81 ? -14.211 -1.694 -0.375 1.00 91.62 81 MET A O 1
ATOM 634 N N . THR A 1 82 ? -13.012 0.069 -1.072 1.00 92.81 82 THR A N 1
ATOM 635 C CA . THR A 1 82 ? -13.035 0.762 0.222 1.00 92.81 82 THR A CA 1
ATOM 636 C C . THR A 1 82 ? -14.451 1.205 0.583 1.00 92.81 82 THR A C 1
ATOM 638 O O . THR A 1 82 ? -14.857 1.028 1.727 1.00 92.81 82 THR A O 1
ATOM 641 N N . GLU A 1 83 ? -15.209 1.734 -0.379 1.00 92.88 83 GLU A N 1
ATOM 642 C CA . GLU A 1 83 ? -16.612 2.126 -0.192 1.00 92.88 83 GLU A CA 1
ATOM 643 C C . GLU A 1 83 ? -17.489 0.921 0.168 1.00 92.88 83 GLU A C 1
ATOM 645 O O . GLU A 1 83 ? -18.218 0.959 1.158 1.00 92.88 83 GLU A O 1
ATOM 650 N N . PHE A 1 84 ? -17.348 -0.186 -0.565 1.00 94.31 84 PHE A N 1
ATOM 651 C CA . PHE A 1 84 ? -18.033 -1.437 -0.250 1.00 94.31 84 PHE A CA 1
ATOM 652 C C . PHE A 1 84 ? -17.737 -1.906 1.179 1.00 94.31 84 PHE A C 1
ATOM 654 O O . PHE A 1 84 ? -18.658 -2.220 1.930 1.00 94.31 84 PHE A O 1
ATOM 661 N N . LEU A 1 85 ? -16.462 -1.915 1.579 1.00 94.75 85 LEU A N 1
ATOM 662 C CA . LEU A 1 85 ? -16.078 -2.321 2.927 1.00 94.75 85 LEU A CA 1
ATOM 663 C C . LEU A 1 85 ? -16.672 -1.388 3.989 1.00 94.75 85 LEU A C 1
ATOM 665 O O . LEU A 1 85 ? -17.175 -1.874 4.998 1.00 94.75 85 LEU A O 1
ATOM 669 N N . ALA A 1 86 ? -16.652 -0.073 3.757 1.00 94.38 86 ALA A N 1
ATOM 670 C CA . ALA A 1 86 ? -17.236 0.902 4.671 1.00 94.38 86 ALA A CA 1
ATOM 671 C C . ALA A 1 86 ? -18.742 0.661 4.867 1.00 94.38 86 ALA A C 1
ATOM 673 O O . ALA A 1 86 ? -19.188 0.583 6.008 1.00 94.38 86 ALA A O 1
ATOM 674 N N . MET A 1 87 ? -19.497 0.441 3.784 1.00 95.38 87 MET A N 1
ATOM 675 C CA . MET A 1 87 ? -20.928 0.118 3.862 1.00 95.38 87 MET A CA 1
ATOM 676 C C . MET A 1 87 ? -21.195 -1.196 4.606 1.00 95.38 87 MET A C 1
ATOM 678 O O . MET A 1 87 ? -22.142 -1.286 5.383 1.00 95.38 87 MET A O 1
ATOM 682 N N . VAL A 1 88 ? -20.362 -2.219 4.395 1.00 95.94 88 VAL A N 1
ATOM 683 C CA . VAL A 1 88 ? -20.494 -3.501 5.107 1.00 95.94 88 VAL A CA 1
ATOM 684 C C . VAL A 1 88 ? -20.251 -3.330 6.609 1.00 95.94 88 VAL A C 1
ATOM 686 O O . VAL A 1 88 ? -20.974 -3.921 7.408 1.00 95.94 88 VAL A O 1
ATOM 689 N N . MET A 1 89 ? -19.256 -2.530 7.007 1.00 95.19 89 MET A N 1
ATOM 690 C CA . MET A 1 89 ? -18.984 -2.271 8.426 1.00 95.19 89 MET A CA 1
ATOM 691 C C . MET A 1 89 ? -20.091 -1.437 9.074 1.00 95.19 89 MET A C 1
ATOM 693 O O . MET A 1 89 ? -20.538 -1.782 10.168 1.00 95.19 89 MET A O 1
ATOM 697 N N . ASP A 1 90 ? -20.584 -0.414 8.376 1.00 95.06 90 ASP A N 1
ATOM 698 C CA . ASP A 1 90 ? -21.700 0.415 8.835 1.00 95.06 90 ASP A CA 1
ATOM 699 C C . ASP A 1 90 ? -22.982 -0.415 9.020 1.00 95.06 90 ASP A C 1
ATOM 701 O O . ASP A 1 90 ? -23.604 -0.379 10.081 1.00 95.06 90 ASP A O 1
ATOM 705 N N . GLY A 1 91 ? -23.303 -1.289 8.057 1.00 96.00 91 GLY A N 1
ATOM 706 C CA . GLY A 1 91 ? -24.417 -2.238 8.165 1.00 96.00 91 GLY A CA 1
ATOM 707 C C . GLY A 1 91 ? -24.270 -3.256 9.305 1.00 96.00 91 GLY A C 1
ATOM 708 O O . GLY A 1 91 ? -25.268 -3.787 9.789 1.00 96.00 91 GLY A O 1
ATOM 709 N N . ALA A 1 92 ? -23.043 -3.508 9.770 1.00 95.44 92 ALA A N 1
ATOM 710 C CA . ALA A 1 92 ? -22.755 -4.323 10.951 1.00 95.44 92 ALA A CA 1
ATOM 711 C C . ALA A 1 92 ? -22.736 -3.511 12.266 1.00 95.44 92 ALA A C 1
ATOM 713 O O . ALA A 1 92 ? -22.437 -4.071 13.322 1.00 95.44 92 ALA A O 1
ATOM 714 N N . GLY A 1 93 ? -23.034 -2.207 12.221 1.00 95.31 93 GLY A N 1
ATOM 715 C CA . GLY A 1 93 ? -23.019 -1.306 13.377 1.00 95.31 93 GLY A CA 1
ATOM 716 C C . GLY A 1 93 ? -21.618 -0.882 13.829 1.00 95.31 93 GLY A C 1
ATOM 717 O O . GLY A 1 93 ? -21.451 -0.437 14.965 1.00 95.31 93 GLY A O 1
ATOM 718 N N . ILE A 1 94 ? -20.600 -1.039 12.975 1.00 94.38 94 ILE A N 1
ATOM 719 C CA . ILE A 1 94 ? -19.213 -0.662 13.262 1.00 94.38 94 ILE A CA 1
ATOM 720 C C . ILE A 1 94 ? -18.876 0.598 12.452 1.00 94.38 94 ILE A C 1
ATOM 722 O O . ILE A 1 94 ? -18.721 0.494 11.236 1.00 94.38 94 ILE A O 1
ATOM 726 N N . PRO A 1 95 ? -18.705 1.773 13.085 1.00 92.00 95 PRO A N 1
ATOM 727 C CA . PRO A 1 95 ? -18.440 3.011 12.358 1.00 92.00 95 PRO A CA 1
ATOM 728 C C . PRO A 1 95 ? -17.051 2.967 11.690 1.00 92.00 95 PRO A C 1
ATOM 730 O O . PRO A 1 95 ? -16.038 2.861 12.394 1.00 92.00 95 PRO A O 1
ATOM 733 N N . PRO A 1 96 ? -16.959 3.045 10.348 1.00 93.44 96 PRO A N 1
ATOM 734 C CA . PRO A 1 96 ? -15.681 2.993 9.647 1.00 93.44 96 PRO A CA 1
ATOM 735 C C . PRO A 1 96 ? -14.968 4.358 9.654 1.00 93.44 96 PRO A C 1
ATOM 737 O O . PRO A 1 96 ? -15.593 5.407 9.518 1.00 93.44 96 PRO A O 1
ATOM 740 N N . LEU A 1 97 ? -13.632 4.350 9.731 1.00 93.56 97 LEU A N 1
ATOM 741 C CA . LEU A 1 97 ? -12.778 5.526 9.520 1.00 93.56 97 LEU A CA 1
ATOM 742 C C . LEU A 1 97 ? -11.854 5.277 8.324 1.00 93.56 97 LEU A C 1
ATOM 744 O O . LEU A 1 97 ? -11.020 4.370 8.354 1.00 93.56 97 LEU A O 1
ATOM 748 N N . ILE A 1 98 ? -11.974 6.095 7.276 1.00 92.38 98 ILE A N 1
ATOM 749 C CA . ILE A 1 98 ? -11.169 5.957 6.056 1.00 92.38 98 ILE A CA 1
ATOM 750 C C . ILE A 1 98 ? -9.935 6.858 6.146 1.00 92.38 98 ILE A C 1
ATOM 752 O O . ILE A 1 98 ? -10.037 8.081 6.185 1.00 92.38 98 ILE A O 1
ATOM 756 N N . LEU A 1 99 ? -8.747 6.249 6.126 1.00 91.31 99 LEU A N 1
ATOM 757 C CA . LEU A 1 99 ? -7.473 6.966 6.066 1.00 91.31 99 LEU A CA 1
ATOM 758 C C . LEU A 1 99 ? -6.997 7.072 4.613 1.00 91.31 99 LEU A C 1
ATOM 760 O O . LEU A 1 99 ? -6.574 6.086 4.006 1.00 91.31 99 LEU A O 1
ATOM 764 N N . THR A 1 100 ? -7.043 8.280 4.057 1.00 89.38 100 THR A N 1
ATOM 765 C CA . THR A 1 100 ? -6.551 8.584 2.706 1.00 89.38 100 THR A CA 1
ATOM 766 C C . THR A 1 100 ? -5.199 9.300 2.750 1.00 89.38 100 THR A C 1
ATOM 768 O O . THR A 1 100 ? -4.882 10.027 3.687 1.00 89.38 100 THR A O 1
ATOM 771 N N . ARG A 1 101 ? -4.373 9.086 1.718 1.00 84.12 101 ARG A N 1
ATOM 772 C CA . ARG A 1 101 ? -3.127 9.850 1.507 1.00 84.12 101 ARG A CA 1
ATOM 773 C C . ARG A 1 101 ? -3.366 11.209 0.854 1.00 84.12 101 ARG A C 1
ATOM 775 O O . ARG A 1 101 ? -2.470 12.044 0.886 1.00 84.12 101 ARG A O 1
ATOM 782 N N . ILE A 1 102 ? -4.511 11.386 0.198 1.00 73.12 102 ILE A N 1
ATOM 783 C CA . ILE A 1 102 ? -4.888 12.628 -0.475 1.00 73.12 102 ILE A CA 1
ATOM 784 C C . ILE A 1 102 ? -5.822 13.372 0.472 1.00 73.12 102 ILE A C 1
ATOM 786 O O . ILE A 1 102 ? -6.866 12.838 0.836 1.00 73.12 102 ILE A O 1
ATOM 790 N N . LEU A 1 103 ? -5.422 14.577 0.879 1.00 46.50 103 LEU A N 1
ATOM 791 C CA . LEU A 1 103 ? -6.270 15.529 1.592 1.00 46.50 103 LEU A CA 1
ATOM 792 C C . LEU A 1 103 ? -7.314 16.078 0.602 1.00 46.50 103 LEU A C 1
ATOM 794 O O . LEU A 1 103 ? -7.165 17.170 0.075 1.00 46.50 103 LEU A O 1
ATOM 798 N N . GLU A 1 104 ? -8.346 15.303 0.300 1.00 45.44 104 GLU A N 1
ATOM 799 C CA . GLU A 1 104 ? -9.589 15.853 -0.242 1.00 45.44 104 GLU A CA 1
ATOM 800 C C . GLU A 1 104 ? -10.697 15.446 0.719 1.00 45.44 104 GLU A C 1
ATOM 802 O O . GLU A 1 104 ? -11.295 14.380 0.616 1.00 45.44 104 GLU A O 1
ATOM 807 N N . PHE A 1 105 ? -10.870 16.285 1.741 1.00 45.53 105 PHE A N 1
ATOM 808 C CA . PHE A 1 105 ? -12.131 16.379 2.454 1.00 45.53 105 PHE A CA 1
ATOM 809 C C . PHE A 1 105 ? -13.095 17.116 1.522 1.00 45.53 105 PHE A C 1
ATOM 811 O O . PHE A 1 105 ? -12.845 18.274 1.182 1.00 45.53 105 PHE A O 1
ATOM 818 N N . ALA A 1 106 ? -14.154 16.434 1.105 1.00 33.91 106 ALA A N 1
ATOM 819 C CA . ALA A 1 106 ? -15.393 17.040 0.643 1.00 33.91 106 ALA A CA 1
ATOM 820 C C . ALA A 1 106 ? -16.510 16.497 1.535 1.00 33.91 106 ALA A C 1
ATOM 822 O O . ALA A 1 106 ? -16.481 15.271 1.801 1.00 33.91 106 ALA A O 1
#

pLDDT: mean 79.15, std 16.75, range [33.91, 96.0]

InterPro domains:
  IPR003758 Tetraacyldisaccharide 4'-kinase [PF02606] (30-101)
  IPR003758 Tetraacyldisaccharide 4'-kinase [PTHR42724] (1-101)

Mean predicted aligned error: 11.36 Å

Secondary structure (DSSP, 8-state):
-HHHHHHHHHHHHS-GGGGGGS-HHHHHHHHHHHHHHHHHHHHHHHHHHHHHTT-S-----SS-------SSSS--SHHHHHHHHHHHHHHTT-------SS----

Foldseek 3Di:
DVVVVVVVVCVVPDDPPPPVPDDPVCVVVVVVVVVVVVVVVVVVVVVVVCVVVCVDPDDDDPDDDDDQDDDDDDPPCSVVVVVVVQVVCVVVVHHDDDDDPDPDDD

=== Feature glossary ===
Key to the feature types in this record:

Secondary structure (8-state, DSSP). Secondary structure is the local, repeating backbone conformation. DSSP classifies it into eight states by reading the hydrogen-bond network: three helix types (H, G, I), two β types (E, B), two non-regular types (T, S), and unstructured coil (-).

Backbone torsions (φ/ψ). Backbone 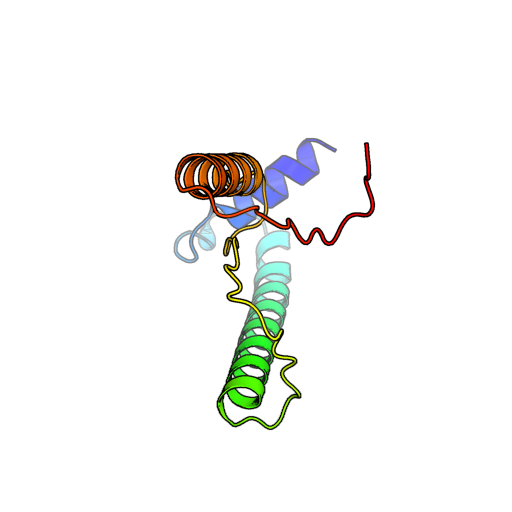dihedral angles. Every residue except chain termini has a φ (preceding-C → N → Cα → C) and a ψ (N → Cα → C → next-N). They are reported in degrees following the IUPAC sign convention. Secondary structure is essentially a statement about which (φ, ψ) basin each residue occupies.

Predicted aligned error. Predicted Aligned Error (PAE) is an AlphaFold confidence matrix: entry (i, j) is the expected error in the position of residue j, in ångströms, when the prediction is superimposed on the true structure at residue i. Low PAE within a block of residues means that block is internally rigid and well-predicted; high PAE between two blocks means their relative placement is uncertain even if each block individually is confident.

B-factor. B-factor (Debye–Waller factor) reflects atomic displacement in the crystal lattice. It is an experimental observable (units Å²), not a prediction; low values mean the atom is pinned down, high values mean it moves or is heterogeneous across the crystal.

Secondary structure (3-state, P-SEA). Three-state secondary structure (P-SEA) collapses the eight DSSP classes into helix (a), strand (b), and coil (c). P-SEA assigns these from Cα geometry alone — distances and angles — without requiring backbone oxygens, so it works on any Cα trace.

Sequence. Primary structure: the covalent order of the twenty standard amino acids along the backbone. Two proteins with the same sequence will (almost always) fold to the same structure; two with 30% identity often share a fold but not the details.

pLDDT. pLDDT is the predicted lDDT-Cα score: AlphaFold's confidence that the local environment of each residue (all inter-atomic distances within 15 Å) is correctly placed. It is a per-residue number between 0 and 100, with higher meaning more reliable.

InterPro / GO / CATH / organism. Functional annotations link the protein to curated databases. InterPro entries identify conserved domains and families by matching the sequence against member-database signatures (Pfam, PROSITE, CDD, …). Gene Ontology (GO) terms describe molecular function, biological process, and cellular component in a controlled vocabulary. CATH places the structure in a hierarchical fold classification (Class/Architecture/Topology/Homologous-superfamily). The organism is the source species.

Contact-map, Ramachandran, and PAE plots. Three diagnostic plots accompany the record. The Cα contact map visualizes the tertiary structure as a 2D adjacency matrix (8 Å cutoff, sequence-local contacts suppressed). The Ramachandran plot shows the distribution of backbone (φ, ψ) torsions, with points in the α and β basins reflecting secondary structure content. The PAE plot shows AlphaFold's inter-residue confidence as a color matrix.

mmCIF coordinates. The mmCIF table is the protein's shape written out atom by atom. For each backbone N, Cα, C, and carbonyl O, it records an (x, y, z) coordinate triple in Å plus the residue type, chain letter, and residue number.

Radius of gyration, Cα contacts, bounding box. Three whole-structure scalars: the radius of gyration (RMS distance of Cα from centroid, in Å), the count of Cα–Cα contacts (pairs closer than 8 Å and separated by more than four residues in sequence — i.e. tertiary, not local, contacts), and the bounding-box dimensions. Together they distinguish compact globular folds from extended fibres or disordered chains.

Foldseek 3Di. The Foldseek 3Di string encodes local tertiary geometry as a 20-letter alphabet — one character per residue — derived from the relative positions of nearby Cα atoms. Unlike the amino-acid sequence, 3Di is a direct function of the 3D structure, so two proteins with the same fold have similar 3Di strings even at low sequence identity.

Rendered structure images. Six rendered views show the 3D structure from the faces of a cube — i.e. along ±x, ±y, ±z. Rendering representation is drawn randomly per protein from cartoon (secondary-structure ribbons), sticks (backbone bonds), or molecular surface; coloring is either N→C rainbow (blue at the N-terminus through red at the C-terminus) or one color per chain.

Nearest PDB structures. The Foldseek neighbor list gives the closest experimentally determined structures in the PDB, ranked by structural alignment. TM-score near 1 means near-identical fold; near 0.3 means only rough topology match. This is how one finds what a novel AlphaFold prediction most resembles in the solved-structure universe.

Solvent-accessible surface area. SASA measures how much of the protein is reachable by solvent. It is computed by rolling a water-sized probe over the atomic surface and summing the exposed area (Å²). Per-residue SASA distinguishes core (buried, low SASA) from surface (exposed, high SASA) residues; total SASA is a whole-molecule size measure.